Protein AF-A0A841VDB7-F1 (afdb_monomer)

Foldseek 3Di:
DPDPVLPFAPFDDDQQQKWFQAAWFDQVDAFAPPDAQLLELWAEQDPVRFGRGDGGDGPFGWTWGQTAGPVGCVDSRHNHTQTALQRDWHAYKDDPQCPPPPRIGRIFFDQRTRSWTKGFHDTDRVQQKTWIFTFGKDWDDDPPDHITIYGRDHDRDTDDMDGGRGMDGSGPRD

Nearest PDB structures (foldseek):
  3kdj-assembly1_A  TM=2.896E-01  e=3.098E+00  Arabidopsis thaliana
  4wvo-assembly1_A  TM=2.742E-01  e=6.841E+00  Arabidopsis thaliana
  6cvz-assembly1_A  TM=2.212E-01  e=4.872E+00  Homo sapiens

Structure (mmCIF, N/CA/C/O backbone):
data_AF-A0A841VDB7-F1
#
_entry.id   AF-A0A841VDB7-F1
#
loop_
_atom_site.group_PDB
_atom_site.id
_atom_site.type_symbol
_atom_site.label_atom_id
_atom_site.label_alt_id
_atom_site.label_comp_id
_atom_site.label_asym_id
_atom_site.label_entity_id
_atom_site.label_seq_id
_atom_site.pdbx_PDB_ins_code
_atom_site.Cartn_x
_atom_site.Cartn_y
_atom_site.Cartn_z
_atom_site.occupancy
_atom_site.B_iso_or_equiv
_atom_site.auth_seq_id
_atom_site.auth_comp_id
_atom_site.auth_asym_id
_atom_site.auth_atom_id
_atom_site.pdbx_PDB_model_num
ATOM 1 N N . GLN A 1 1 ? 0.094 -20.853 -15.405 1.00 44.31 1 GLN A N 1
ATOM 2 C CA . GLN A 1 1 ? 0.666 -21.290 -14.113 1.00 44.31 1 GLN A CA 1
ATOM 3 C C . GLN A 1 1 ? 1.498 -20.149 -13.538 1.00 44.31 1 GLN A C 1
ATOM 5 O O . GLN A 1 1 ? 2.407 -19.683 -14.218 1.00 44.31 1 GLN A O 1
ATOM 10 N N . VAL A 1 2 ? 1.161 -19.646 -12.346 1.00 47.84 2 VAL A N 1
ATOM 11 C CA . VAL A 1 2 ? 2.008 -18.678 -11.622 1.00 47.84 2 VAL A CA 1
ATOM 12 C C . VAL A 1 2 ? 3.216 -19.448 -11.093 1.00 47.84 2 VAL A C 1
ATOM 14 O O . VAL A 1 2 ? 3.042 -20.518 -10.512 1.00 47.84 2 VAL A O 1
ATOM 17 N N . ARG A 1 3 ? 4.439 -18.973 -11.348 1.00 56.81 3 ARG A N 1
ATOM 18 C CA . ARG A 1 3 ? 5.636 -19.674 -10.866 1.00 56.81 3 ARG A CA 1
ATOM 19 C C . ARG A 1 3 ? 5.722 -19.590 -9.335 1.00 56.81 3 ARG A C 1
ATOM 21 O O . ARG A 1 3 ? 5.429 -18.540 -8.768 1.00 56.81 3 ARG A O 1
ATOM 28 N N . PHE A 1 4 ? 6.140 -20.674 -8.679 1.00 56.22 4 PHE A N 1
ATOM 29 C CA . PHE A 1 4 ? 6.237 -20.756 -7.214 1.00 56.22 4 PHE A CA 1
ATOM 30 C C . PHE A 1 4 ? 7.207 -19.724 -6.608 1.00 56.22 4 PHE A C 1
ATOM 32 O O . PHE A 1 4 ? 6.965 -19.242 -5.509 1.00 56.22 4 PHE A O 1
ATOM 39 N N . ASP A 1 5 ? 8.233 -19.277 -7.342 1.00 60.97 5 ASP A N 1
ATOM 40 C CA . ASP A 1 5 ? 9.135 -18.188 -6.923 1.00 60.97 5 ASP A CA 1
ATOM 41 C C . ASP A 1 5 ? 8.465 -16.799 -6.899 1.00 60.97 5 ASP A C 1
ATOM 43 O O . ASP A 1 5 ? 9.072 -15.814 -6.484 1.00 60.97 5 ASP A O 1
ATOM 47 N N . LYS A 1 6 ? 7.216 -16.701 -7.373 1.00 57.09 6 LYS A N 1
ATOM 48 C CA . LYS A 1 6 ? 6.387 -15.486 -7.342 1.00 57.09 6 LYS A CA 1
ATOM 49 C C . LYS A 1 6 ? 5.276 -15.542 -6.293 1.00 57.09 6 LYS A C 1
ATOM 51 O O . LYS A 1 6 ? 4.532 -14.571 -6.169 1.00 57.09 6 LYS A O 1
ATOM 56 N N . MET A 1 7 ? 5.160 -16.652 -5.561 1.00 64.25 7 MET A N 1
ATOM 57 C CA . MET A 1 7 ? 4.257 -16.787 -4.415 1.00 64.25 7 MET A CA 1
ATOM 58 C C . MET A 1 7 ? 4.774 -15.991 -3.200 1.00 64.25 7 MET A C 1
ATOM 60 O O . MET A 1 7 ? 5.961 -15.638 -3.186 1.00 64.25 7 MET A O 1
ATOM 64 N N . PRO A 1 8 ? 3.902 -15.681 -2.210 1.00 56.94 8 PRO A N 1
ATOM 65 C CA . PRO A 1 8 ? 4.277 -14.943 -1.006 1.00 56.94 8 PRO A CA 1
ATOM 66 C C . PRO A 1 8 ? 5.568 -15.487 -0.400 1.00 56.94 8 PRO A C 1
ATOM 68 O O . PRO A 1 8 ? 5.638 -16.662 -0.044 1.00 56.94 8 PRO A O 1
ATOM 71 N N . GLN A 1 9 ? 6.600 -14.647 -0.318 1.00 65.44 9 GLN A N 1
ATOM 72 C CA . GLN A 1 9 ? 7.820 -15.015 0.388 1.00 65.44 9 GLN A CA 1
ATOM 73 C C . GLN A 1 9 ? 7.578 -14.926 1.902 1.00 65.44 9 GLN A C 1
ATOM 75 O O . GLN A 1 9 ? 6.774 -14.089 2.333 1.00 65.44 9 GLN A O 1
ATOM 80 N N . PRO A 1 10 ? 8.257 -15.753 2.718 1.00 57.41 10 PRO A N 1
ATOM 81 C CA . PRO A 1 10 ? 8.236 -15.600 4.164 1.00 57.41 10 PRO A CA 1
ATOM 82 C C . PRO A 1 10 ? 8.622 -14.172 4.538 1.00 57.41 10 PRO A C 1
ATOM 84 O O . PRO A 1 10 ? 9.556 -13.594 3.980 1.00 57.41 10 PRO A O 1
ATOM 87 N N . ILE A 1 11 ? 7.888 -13.594 5.476 1.00 60.97 11 ILE A N 1
ATOM 88 C CA . ILE A 1 11 ? 8.168 -12.248 5.956 1.00 60.97 11 ILE A CA 1
ATOM 89 C C . ILE A 1 11 ? 9.473 -12.311 6.747 1.00 60.97 11 ILE A C 1
ATOM 91 O O . ILE A 1 11 ? 9.597 -13.137 7.652 1.00 60.97 11 ILE A O 1
ATOM 95 N N . ASN A 1 12 ? 10.437 -11.445 6.426 1.00 57.72 12 ASN A N 1
ATOM 96 C CA . ASN A 1 12 ? 11.636 -11.303 7.250 1.00 57.72 12 ASN A CA 1
ATOM 97 C C . ASN A 1 12 ? 11.213 -10.984 8.692 1.00 57.72 12 ASN A C 1
ATOM 99 O O . ASN A 1 12 ? 10.490 -10.019 8.936 1.00 57.72 12 ASN A O 1
ATOM 103 N N . SER A 1 13 ? 11.637 -11.822 9.635 1.00 51.50 13 SER A N 1
ATOM 104 C CA . SER A 1 13 ? 11.247 -11.750 11.041 1.00 51.50 13 SER A CA 1
ATOM 105 C C . SER A 1 13 ? 11.657 -10.414 11.671 1.00 51.50 13 SER A C 1
ATOM 107 O O . SER A 1 13 ? 12.839 -10.075 11.694 1.00 51.50 13 SER A O 1
ATOM 109 N N . GLY A 1 14 ? 10.686 -9.676 12.211 1.00 55.50 14 GLY A N 1
ATOM 110 C CA . GLY A 1 14 ? 10.894 -8.448 12.979 1.00 55.50 14 GLY A CA 1
ATOM 111 C C . GLY A 1 14 ? 9.564 -7.889 13.487 1.00 55.50 14 GLY A C 1
ATOM 112 O O . GLY A 1 14 ? 8.556 -7.998 12.803 1.00 55.50 14 GLY A O 1
ATOM 113 N N . VAL A 1 15 ? 9.535 -7.288 14.677 1.00 52.78 15 VAL A N 1
ATOM 114 C CA . VAL A 1 15 ? 8.295 -6.795 15.323 1.00 52.78 15 VAL A CA 1
ATOM 115 C C . VAL A 1 15 ? 7.525 -5.740 14.510 1.00 52.78 15 VAL A C 1
ATOM 117 O O . VAL A 1 15 ? 6.315 -5.648 14.642 1.00 52.78 15 VAL A O 1
ATOM 120 N N . GLY A 1 16 ? 8.180 -5.009 13.599 1.00 59.34 16 GLY A N 1
ATOM 121 C CA . GLY A 1 16 ? 7.542 -3.991 12.745 1.00 59.34 16 GLY A CA 1
ATOM 122 C C . GLY A 1 16 ? 6.850 -4.512 11.476 1.00 59.34 16 GLY A C 1
ATOM 123 O O . GLY A 1 16 ? 6.475 -3.713 10.620 1.00 59.34 16 GLY A O 1
ATOM 124 N N . VAL A 1 17 ? 6.729 -5.833 11.299 1.00 76.56 17 VAL A N 1
ATOM 125 C CA . VAL A 1 17 ? 6.086 -6.444 10.114 1.00 76.56 17 VAL A CA 1
ATOM 126 C C . VAL A 1 17 ? 4.633 -6.860 10.351 1.00 76.56 17 VAL A C 1
ATOM 128 O O . VAL A 1 17 ? 3.956 -7.281 9.408 1.00 76.56 17 VAL A O 1
ATOM 131 N N . VAL A 1 18 ? 4.154 -6.711 11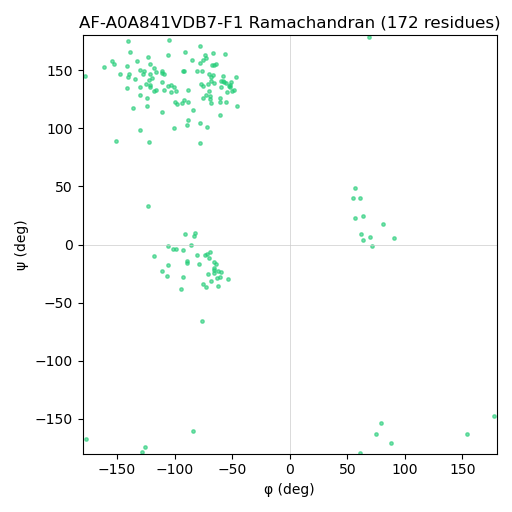.588 1.00 86.06 18 VAL A N 1
ATOM 132 C CA . VAL A 1 18 ? 2.793 -7.022 12.030 1.00 86.06 18 VAL A CA 1
ATOM 133 C C . VAL A 1 18 ? 2.243 -5.823 12.799 1.00 86.06 18 VAL A C 1
ATOM 135 O O . VAL A 1 18 ? 2.944 -5.245 13.622 1.00 86.06 18 VAL A O 1
ATOM 138 N N . GLY A 1 19 ? 0.998 -5.450 12.524 1.00 90.88 19 GLY A N 1
ATOM 139 C CA . GLY A 1 19 ? 0.244 -4.449 13.276 1.00 90.88 19 GLY A CA 1
ATOM 140 C C . GLY A 1 19 ? -1.089 -5.005 13.761 1.00 90.88 19 GLY A C 1
ATOM 141 O O . GLY A 1 19 ? -1.392 -6.185 13.574 1.00 90.88 19 GLY A O 1
ATOM 142 N N . ILE A 1 20 ? -1.898 -4.135 14.353 1.00 94.19 20 ILE A N 1
ATOM 143 C CA . ILE A 1 20 ? -3.269 -4.434 14.774 1.00 94.19 20 ILE A CA 1
ATOM 144 C C . ILE A 1 20 ? -4.232 -3.652 13.883 1.00 94.19 20 ILE A C 1
ATOM 146 O O . ILE A 1 20 ? -3.972 -2.497 13.556 1.00 94.19 20 ILE A O 1
ATOM 150 N N . ALA A 1 21 ? -5.341 -4.259 13.474 1.00 96.38 21 ALA A N 1
ATOM 151 C CA . ALA A 1 21 ? -6.450 -3.528 12.873 1.00 96.38 21 ALA A CA 1
ATOM 152 C C . ALA A 1 21 ? -7.132 -2.720 13.984 1.00 96.38 21 ALA A C 1
ATOM 154 O O . ALA A 1 21 ? -7.852 -3.301 14.786 1.00 96.38 21 ALA A O 1
ATOM 155 N N . SER A 1 22 ? -6.858 -1.420 14.086 1.00 96.00 22 SER A N 1
ATOM 156 C CA . SER A 1 22 ? -7.399 -0.584 15.165 1.00 96.00 22 SER A CA 1
ATOM 157 C C . SER A 1 22 ? -8.866 -0.265 14.898 1.00 96.00 22 SER A C 1
ATOM 159 O O . SER A 1 22 ? -9.745 -0.753 15.601 1.00 96.00 22 SER A O 1
ATOM 161 N N . VAL A 1 23 ? -9.119 0.503 13.836 1.00 97.19 23 VAL A N 1
ATOM 162 C CA . VAL A 1 23 ? -10.452 0.992 13.471 1.00 97.19 23 VAL A CA 1
ATOM 163 C C . VAL A 1 23 ? -10.607 0.946 11.957 1.00 97.19 23 VAL A C 1
ATOM 165 O O . VAL A 1 23 ? -9.706 1.354 11.220 1.00 97.19 23 VAL A O 1
ATOM 168 N N . VAL A 1 24 ? -11.745 0.453 11.483 1.00 97.50 24 VAL A N 1
ATOM 169 C CA . VAL A 1 24 ? -12.119 0.441 10.068 1.00 97.50 24 VAL A CA 1
ATOM 170 C C . VAL A 1 24 ? -13.039 1.619 9.787 1.00 97.50 24 VAL A C 1
ATOM 172 O O . VAL A 1 24 ? -14.123 1.695 10.352 1.00 97.50 24 VAL A O 1
ATOM 175 N N . LEU A 1 25 ? -12.647 2.502 8.866 1.00 96.94 25 LEU A N 1
ATOM 176 C CA . LEU A 1 25 ? -13.454 3.665 8.500 1.00 96.94 25 LEU A CA 1
ATOM 177 C C . LEU A 1 25 ? -13.877 3.632 7.026 1.00 96.94 25 LEU A C 1
ATOM 179 O O . LEU A 1 25 ? -13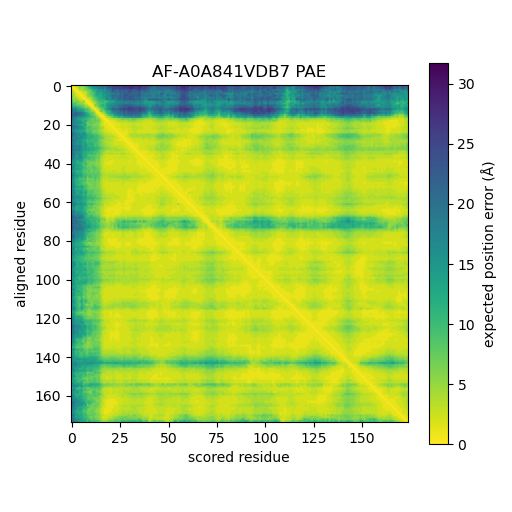.082 3.341 6.122 1.00 96.94 25 LEU A O 1
ATOM 183 N N . GLY A 1 26 ? -15.169 3.882 6.809 1.00 94.62 26 GLY A N 1
ATOM 184 C CA . GLY A 1 26 ? -15.883 3.664 5.559 1.00 94.62 26 GLY A CA 1
ATOM 185 C C . GLY A 1 26 ? -15.769 4.789 4.533 1.00 94.62 26 GLY A C 1
ATOM 186 O O . GLY A 1 26 ? -14.879 5.634 4.554 1.00 94.62 26 GLY A O 1
ATOM 187 N N . THR A 1 27 ? -16.710 4.798 3.591 1.00 91.50 27 THR A N 1
ATOM 188 C CA . THR A 1 27 ? -16.768 5.752 2.467 1.00 91.50 27 THR A CA 1
ATOM 189 C C . THR A 1 27 ? -17.159 7.175 2.887 1.00 91.50 27 THR A C 1
ATOM 191 O O . THR A 1 27 ? -17.117 8.097 2.076 1.00 91.50 27 THR A O 1
ATOM 194 N N . SER A 1 28 ? -17.564 7.371 4.144 1.00 94.25 28 SER A N 1
ATOM 195 C CA . SER A 1 28 ? -17.804 8.702 4.712 1.00 94.25 28 SER A CA 1
ATOM 196 C C . SER A 1 28 ? -16.502 9.474 4.927 1.00 94.25 28 SER A C 1
ATOM 198 O O . SER A 1 28 ? -16.508 10.706 4.882 1.00 94.25 28 SER A O 1
ATOM 200 N N . GLU A 1 29 ? -15.386 8.761 5.101 1.00 95.19 29 GLU A N 1
ATOM 201 C CA . GLU A 1 29 ? -14.080 9.372 5.284 1.00 95.19 29 GLU A CA 1
ATOM 202 C C . GLU A 1 29 ? -13.589 10.067 4.026 1.00 95.19 29 GLU A C 1
ATOM 204 O O . GLU A 1 29 ? -13.775 9.613 2.890 1.00 95.19 29 GLU A O 1
ATOM 209 N N . ARG A 1 30 ? -12.902 11.188 4.238 1.00 96.38 30 ARG A N 1
ATOM 210 C CA . ARG A 1 30 ? -12.314 11.978 3.164 1.00 96.38 30 ARG A CA 1
ATOM 211 C C . ARG A 1 30 ? -10.862 12.290 3.456 1.00 96.38 30 ARG A C 1
ATOM 213 O O . ARG A 1 30 ? -10.455 12.438 4.602 1.00 96.38 30 ARG A O 1
ATOM 220 N N . GLY A 1 31 ? -10.075 12.433 2.393 1.00 95.12 31 GLY A N 1
ATOM 221 C CA . GLY A 1 31 ? -8.707 12.909 2.521 1.00 95.12 31 GLY A CA 1
ATOM 222 C C . GLY A 1 31 ? -8.666 14.299 3.153 1.00 95.12 31 GLY A C 1
ATOM 223 O O . GLY A 1 31 ? -9.419 15.194 2.764 1.00 95.12 31 GLY A O 1
ATOM 224 N N . ASP A 1 32 ? -7.752 14.473 4.098 1.00 94.00 32 ASP A N 1
ATOM 225 C CA . ASP A 1 32 ? -7.487 15.734 4.781 1.00 94.00 32 ASP A CA 1
ATOM 226 C C . ASP A 1 32 ? -6.200 16.353 4.215 1.00 94.00 32 ASP A C 1
ATOM 228 O O . ASP A 1 32 ? -5.178 15.678 4.086 1.00 94.00 32 ASP A O 1
ATOM 232 N N . ALA A 1 33 ? -6.249 17.642 3.872 1.00 94.19 33 ALA A N 1
ATOM 233 C CA . ALA A 1 33 ? -5.106 18.390 3.354 1.00 94.19 33 ALA A CA 1
ATOM 234 C C . ALA A 1 33 ? -3.936 18.487 4.352 1.00 94.19 33 ALA A C 1
ATOM 236 O O . ALA A 1 33 ? -2.796 18.683 3.931 1.00 94.19 33 ALA A O 1
ATOM 237 N N . TRP A 1 34 ? -4.203 18.339 5.652 1.00 93.44 34 TRP A N 1
ATOM 238 C CA . TRP A 1 34 ? -3.201 18.426 6.716 1.00 93.44 34 TRP A CA 1
ATOM 239 C C . TRP A 1 34 ? -2.542 17.081 7.035 1.00 93.44 34 TRP A C 1
ATOM 241 O O . TRP A 1 34 ? -1.488 17.039 7.673 1.00 93.44 34 TRP A O 1
ATOM 251 N N . VAL A 1 35 ? -3.119 15.971 6.567 1.00 94.44 35 VAL A N 1
ATOM 252 C CA . VAL A 1 35 ? -2.577 14.632 6.811 1.00 94.44 35 VAL A CA 1
ATOM 253 C C . VAL A 1 35 ? -1.594 14.263 5.700 1.00 94.44 35 VAL A C 1
ATOM 255 O O . VAL A 1 35 ? -1.967 13.885 4.592 1.00 94.44 35 VAL A O 1
ATOM 258 N N . GLY A 1 36 ? -0.302 14.347 6.016 1.00 95.38 36 GLY A N 1
ATOM 259 C CA . GLY A 1 36 ? 0.779 14.020 5.083 1.00 95.38 36 GLY A CA 1
ATOM 260 C C . GLY A 1 36 ? 1.035 12.518 4.886 1.00 95.38 36 GLY A C 1
ATOM 261 O O . GLY A 1 36 ? 0.565 11.664 5.638 1.00 95.38 36 GLY A O 1
ATOM 262 N N . ASN A 1 37 ? 1.884 12.190 3.903 1.00 97.12 37 ASN A N 1
ATOM 263 C CA . ASN A 1 37 ? 2.241 10.809 3.528 1.00 97.12 37 ASN A CA 1
ATOM 264 C C . ASN A 1 37 ? 2.746 9.950 4.699 1.00 97.12 37 ASN A C 1
ATOM 266 O O . ASN A 1 37 ? 2.537 8.741 4.703 1.00 97.12 37 ASN A O 1
ATOM 270 N N . ASN A 1 38 ? 3.381 10.557 5.705 1.00 95.56 38 ASN A N 1
ATOM 271 C CA . ASN A 1 38 ? 3.933 9.838 6.854 1.00 95.56 38 ASN A CA 1
ATOM 272 C C . ASN A 1 38 ? 2.864 9.175 7.733 1.00 95.56 38 ASN A C 1
ATOM 274 O O . ASN A 1 38 ? 3.219 8.327 8.546 1.00 95.56 38 ASN A O 1
ATOM 278 N N . TYR A 1 39 ? 1.586 9.529 7.594 1.00 96.44 39 TYR A N 1
ATOM 279 C CA . TYR A 1 39 ? 0.477 8.872 8.293 1.00 96.44 39 TYR A CA 1
ATOM 280 C C . TYR A 1 39 ? -0.041 7.633 7.563 1.00 96.44 39 TYR A C 1
ATOM 282 O O . TYR A 1 39 ? -0.948 6.981 8.059 1.00 96.44 39 TYR A O 1
ATOM 290 N N . PHE A 1 40 ? 0.530 7.278 6.413 1.00 97.69 40 PHE A N 1
ATOM 291 C CA . PHE A 1 40 ? 0.086 6.144 5.615 1.00 97.69 40 PHE A CA 1
ATOM 292 C C . PHE A 1 40 ? 1.169 5.069 5.526 1.00 97.69 40 PHE A C 1
ATOM 294 O O . PHE A 1 40 ? 2.364 5.357 5.515 1.00 97.69 40 PHE A O 1
ATOM 301 N N . ILE A 1 41 ? 0.745 3.810 5.435 1.00 96.69 41 ILE A N 1
ATOM 302 C CA . ILE A 1 41 ? 1.630 2.670 5.132 1.00 96.69 41 ILE A CA 1
ATOM 303 C C . ILE A 1 41 ? 1.444 2.148 3.707 1.00 96.69 41 ILE A C 1
ATOM 305 O O . ILE A 1 41 ? 2.323 1.452 3.187 1.00 96.69 41 ILE A O 1
ATOM 309 N N . SER A 1 42 ? 0.323 2.507 3.082 1.00 97.88 42 SER A N 1
ATOM 310 C CA . SER A 1 42 ? -0.022 2.233 1.692 1.00 97.88 42 SER A CA 1
ATOM 311 C C . SER A 1 42 ? 0.386 3.381 0.774 1.00 97.88 42 SER A C 1
ATOM 313 O O . SER A 1 42 ? 0.342 4.552 1.157 1.00 97.88 42 SER A O 1
ATOM 315 N N . GLY A 1 43 ? 0.724 3.058 -0.466 1.00 97.75 43 GLY A N 1
ATOM 316 C CA . GLY A 1 43 ? 0.980 4.044 -1.501 1.00 97.75 43 GLY A CA 1
ATOM 317 C C . GLY A 1 43 ? 1.420 3.416 -2.816 1.00 97.75 43 GLY A C 1
ATOM 318 O O . GLY A 1 43 ? 0.985 2.323 -3.189 1.00 97.75 43 GLY A O 1
ATOM 319 N N . SER A 1 44 ? 2.273 4.146 -3.525 1.00 97.50 44 SER A N 1
ATOM 320 C CA . SER A 1 44 ? 2.847 3.763 -4.814 1.00 97.50 44 SER A CA 1
ATOM 321 C C . SER A 1 44 ? 4.018 2.802 -4.663 1.00 97.50 44 SER A C 1
ATOM 323 O O . SER A 1 44 ? 4.814 2.928 -3.733 1.00 97.50 44 SER A O 1
ATOM 325 N N . VAL A 1 45 ? 4.215 1.916 -5.642 1.00 96.75 45 VAL A N 1
ATOM 326 C CA . VAL A 1 45 ? 5.476 1.173 -5.774 1.00 96.75 45 VAL A CA 1
ATOM 327 C C . VAL A 1 45 ? 6.368 1.804 -6.836 1.00 96.75 45 VAL A C 1
ATOM 329 O O . VAL A 1 45 ? 5.991 1.914 -8.002 1.00 96.75 45 VAL A O 1
ATOM 332 N N . VAL A 1 46 ? 7.583 2.176 -6.435 1.00 94.94 46 VAL A N 1
ATOM 333 C CA . VAL A 1 46 ? 8.567 2.852 -7.295 1.00 94.94 46 VAL A CA 1
ATOM 334 C C . VAL A 1 46 ? 9.697 1.915 -7.741 1.00 94.94 46 VAL A C 1
ATOM 336 O O . VAL A 1 46 ? 9.771 0.747 -7.343 1.00 94.94 46 VAL A O 1
ATOM 339 N N . ARG A 1 47 ? 10.599 2.424 -8.594 1.00 94.31 47 ARG A N 1
ATOM 340 C CA . ARG A 1 47 ? 11.832 1.718 -8.982 1.00 94.31 47 ARG A CA 1
ATOM 341 C C . ARG A 1 47 ? 12.632 1.334 -7.733 1.00 94.31 47 ARG A C 1
ATOM 343 O O . ARG A 1 47 ? 12.757 2.129 -6.810 1.00 94.31 47 ARG A O 1
ATOM 350 N N . GLY A 1 48 ? 13.186 0.123 -7.733 1.00 92.38 48 GLY A N 1
ATOM 351 C CA . GLY A 1 48 ? 13.793 -0.474 -6.539 1.00 92.38 48 GLY A CA 1
ATOM 352 C C . GLY A 1 48 ? 12.808 -1.302 -5.717 1.00 92.38 48 GLY A C 1
ATOM 353 O O . GLY A 1 48 ? 13.181 -1.783 -4.660 1.00 92.38 48 GLY A O 1
ATOM 354 N N . ASP A 1 49 ? 11.582 -1.488 -6.223 1.00 93.38 49 ASP A N 1
ATOM 355 C CA . ASP A 1 49 ? 10.571 -2.370 -5.642 1.00 93.38 49 ASP A CA 1
ATOM 356 C C . ASP A 1 49 ? 10.252 -2.007 -4.189 1.00 93.38 49 ASP A C 1
ATOM 358 O O . ASP A 1 49 ? 10.216 -2.850 -3.306 1.00 93.38 49 ASP A O 1
ATOM 362 N N . LYS A 1 50 ? 10.012 -0.711 -3.964 1.00 94.88 50 LYS A N 1
ATOM 363 C CA . LYS A 1 50 ? 9.733 -0.134 -2.649 1.00 94.88 50 LYS A CA 1
ATOM 364 C C . LYS A 1 50 ? 8.373 0.552 -2.636 1.00 94.88 50 LYS A C 1
ATOM 366 O O . LYS A 1 50 ? 8.047 1.298 -3.561 1.00 94.88 50 LYS A O 1
ATOM 371 N N . THR A 1 51 ? 7.626 0.346 -1.558 1.00 96.69 51 THR A N 1
ATOM 372 C CA . THR A 1 51 ? 6.402 1.093 -1.247 1.00 96.69 51 THR A CA 1
ATOM 373 C C . THR A 1 51 ? 6.765 2.490 -0.748 1.00 96.69 51 THR A C 1
ATOM 375 O O . THR A 1 51 ? 7.525 2.640 0.211 1.00 96.69 51 THR A O 1
ATOM 378 N N . VAL A 1 52 ? 6.208 3.515 -1.382 1.00 97.38 52 VAL A N 1
ATOM 379 C CA . VAL A 1 52 ? 6.285 4.912 -0.953 1.00 97.38 52 VAL A CA 1
ATOM 380 C C . VAL A 1 52 ? 4.889 5.330 -0.500 1.00 97.38 52 VAL A C 1
ATOM 382 O O . VAL A 1 52 ? 3.990 5.375 -1.343 1.00 97.38 52 V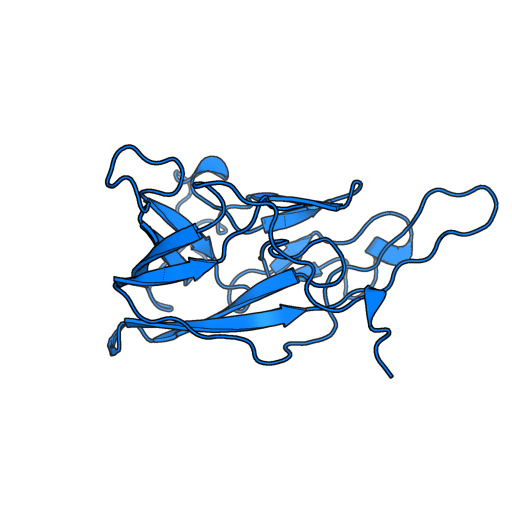AL A O 1
ATOM 385 N N . PRO A 1 53 ? 4.688 5.626 0.797 1.00 97.69 53 PRO A N 1
ATOM 386 C CA . PRO A 1 53 ? 3.400 6.064 1.312 1.00 97.69 53 PRO A CA 1
ATOM 387 C C . PRO A 1 53 ? 2.810 7.226 0.524 1.00 97.69 53 PRO A C 1
ATOM 389 O O . PRO A 1 53 ? 3.524 8.143 0.115 1.00 97.69 53 PRO A O 1
ATOM 392 N N . THR A 1 54 ? 1.503 7.185 0.297 1.00 97.56 54 THR A N 1
ATOM 393 C CA . THR A 1 54 ? 0.786 8.233 -0.432 1.00 97.56 54 THR A CA 1
ATOM 394 C C . THR A 1 54 ? -0.507 8.540 0.299 1.00 97.56 54 THR A C 1
ATOM 396 O O . THR A 1 54 ? -1.368 7.672 0.419 1.00 97.56 54 THR A O 1
ATOM 399 N N . ALA A 1 55 ? -0.633 9.775 0.775 1.00 97.31 55 ALA A N 1
ATOM 400 C CA . ALA A 1 55 ? -1.827 10.242 1.453 1.00 97.31 55 ALA A CA 1
ATOM 401 C C . ALA A 1 55 ? -3.033 10.300 0.514 1.00 97.31 55 ALA A C 1
ATOM 403 O O . ALA A 1 55 ? -2.893 10.444 -0.706 1.00 97.31 55 ALA A O 1
ATOM 404 N N . CYS A 1 56 ? -4.219 10.197 1.102 1.00 96.62 56 CYS A N 1
ATOM 405 C CA . CYS A 1 56 ? -5.482 10.424 0.415 1.00 96.62 56 CYS A CA 1
ATOM 406 C C . CYS A 1 56 ? -5.532 11.832 -0.192 1.00 96.62 56 CYS A C 1
ATOM 408 O O . CYS A 1 56 ? -5.044 12.797 0.395 1.00 96.62 56 CYS A O 1
ATOM 410 N N . ALA A 1 57 ? -6.173 11.975 -1.352 1.00 95.50 57 ALA A N 1
ATOM 411 C CA . ALA A 1 57 ? -6.381 13.290 -1.948 1.00 95.50 57 ALA A CA 1
ATOM 412 C C . ALA A 1 57 ? -7.394 14.106 -1.128 1.00 95.50 57 ALA A C 1
ATOM 414 O O . ALA A 1 57 ? -8.478 13.613 -0.813 1.00 95.50 57 ALA A O 1
ATOM 415 N N . ALA A 1 58 ? -7.061 15.364 -0.828 1.00 96.38 58 ALA A N 1
ATOM 416 C CA . ALA A 1 58 ? -7.902 16.243 -0.020 1.00 96.38 58 ALA A CA 1
ATOM 417 C C . ALA A 1 58 ? -9.337 16.360 -0.574 1.00 96.38 58 ALA A C 1
ATOM 419 O O . ALA A 1 58 ? -9.544 16.577 -1.772 1.00 96.38 58 ALA A O 1
ATOM 420 N N . GLY A 1 59 ? -10.333 16.198 0.300 1.00 95.88 59 GLY A N 1
ATOM 421 C CA . GLY A 1 59 ? -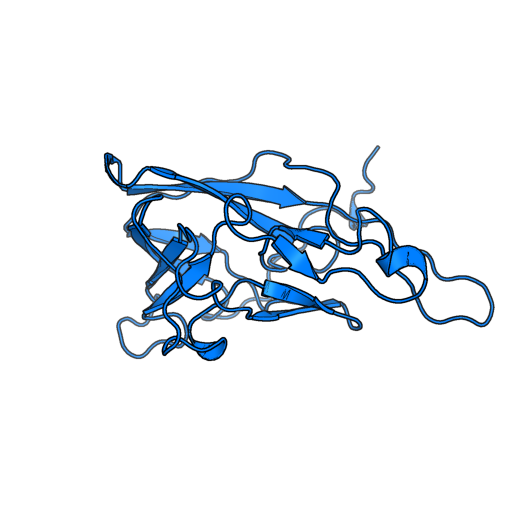11.760 16.297 -0.013 1.00 95.88 59 GLY A CA 1
ATOM 422 C C . GLY A 1 59 ? -12.337 15.150 -0.854 1.00 95.88 59 GLY A C 1
ATOM 423 O O . GLY A 1 59 ? -13.538 15.162 -1.139 1.00 95.88 59 GLY A O 1
ATOM 424 N N . LYS A 1 60 ? -11.522 14.168 -1.258 1.00 96.12 60 LYS A N 1
ATOM 425 C CA . LYS A 1 60 ? -11.974 12.952 -1.951 1.00 96.12 60 LYS A CA 1
ATOM 426 C C . LYS A 1 60 ? -12.260 11.851 -0.947 1.00 96.12 60 LYS A C 1
ATOM 428 O O . LYS A 1 60 ? -11.600 11.793 0.084 1.00 96.12 60 LYS A O 1
ATOM 433 N N . GLU A 1 61 ? -13.214 10.989 -1.279 1.00 96.00 61 GLU A N 1
ATOM 434 C CA . GLU A 1 61 ? -13.478 9.771 -0.516 1.00 96.00 61 GLU A CA 1
ATOM 435 C C . GLU A 1 61 ? -12.181 8.990 -0.294 1.00 96.00 61 GLU A C 1
ATOM 437 O O . GLU A 1 61 ? -11.395 8.777 -1.224 1.00 96.00 61 GLU A O 1
ATOM 442 N N . CYS A 1 62 ? -11.960 8.577 0.947 1.00 95.62 62 CYS A N 1
ATOM 443 C CA . CYS A 1 62 ? -10.839 7.735 1.292 1.00 95.62 62 CYS A CA 1
ATOM 444 C C . CYS A 1 62 ? -11.183 6.860 2.486 1.00 95.62 62 CYS A C 1
ATOM 446 O O . CYS A 1 62 ? -10.914 7.232 3.622 1.00 95.62 62 CYS A O 1
ATOM 448 N N . SER A 1 63 ? -11.741 5.684 2.214 1.00 97.31 63 SER A N 1
ATOM 449 C CA . SER A 1 63 ? -11.827 4.644 3.233 1.00 97.31 63 SER A CA 1
ATOM 450 C C . SER A 1 63 ? -10.432 4.147 3.598 1.00 97.31 63 SER A C 1
ATOM 452 O O . SER A 1 63 ? -9.533 4.077 2.749 1.00 97.31 63 SER A O 1
ATOM 454 N N . TYR A 1 64 ? -10.238 3.785 4.861 1.00 97.62 64 TYR A N 1
ATOM 455 C CA . TYR A 1 64 ? -8.974 3.237 5.328 1.00 97.62 64 TYR A CA 1
ATOM 456 C C . TYR A 1 64 ? -9.151 2.358 6.562 1.00 97.62 64 TYR A C 1
ATOM 458 O O . TYR A 1 64 ? -10.107 2.483 7.323 1.00 97.62 64 TYR A O 1
ATOM 466 N N . LEU A 1 65 ? -8.178 1.476 6.763 1.00 98.12 65 LEU A N 1
ATOM 467 C CA . LEU A 1 65 ? -7.954 0.804 8.034 1.00 98.12 65 LEU A CA 1
ATOM 468 C C . LEU A 1 65 ? -6.916 1.605 8.823 1.00 98.12 65 LEU A C 1
ATOM 470 O O . LEU A 1 65 ? -5.798 1.810 8.341 1.00 98.12 65 LEU A O 1
ATOM 474 N N . GLU A 1 66 ? -7.270 2.064 10.018 1.00 97.38 66 GLU A N 1
ATOM 475 C CA . GLU A 1 66 ? -6.302 2.585 10.974 1.00 97.38 66 GLU A CA 1
ATOM 476 C C . GLU A 1 66 ? -5.559 1.431 11.649 1.00 97.38 66 GLU A C 1
ATOM 478 O O . GLU A 1 66 ? -6.128 0.402 12.018 1.00 97.38 66 GLU A O 1
ATOM 483 N N . MET A 1 67 ? -4.259 1.614 11.803 1.00 96.19 67 MET A N 1
ATOM 484 C CA . MET A 1 67 ? -3.335 0.642 12.340 1.00 96.19 67 MET A CA 1
ATOM 485 C C . MET A 1 67 ? -3.065 0.949 13.813 1.00 96.19 67 MET A C 1
ATOM 487 O O . MET A 1 67 ? -2.741 2.075 14.192 1.00 96.19 67 MET A O 1
ATOM 491 N N . GLY A 1 68 ? -3.157 -0.084 14.637 1.00 92.75 68 GLY A N 1
ATOM 492 C CA . GLY A 1 68 ? -2.502 -0.149 15.931 1.00 92.75 68 GLY A CA 1
ATOM 493 C C . GLY A 1 68 ? -1.124 -0.790 15.790 1.00 92.75 68 GLY A C 1
ATOM 494 O O . GLY A 1 68 ? -0.811 -1.436 14.782 1.00 92.75 68 GLY A O 1
ATOM 495 N N . ASP A 1 69 ? -0.308 -0.643 16.825 1.00 88.19 69 ASP A N 1
ATOM 496 C CA . ASP A 1 69 ? 0.965 -1.344 16.935 1.00 88.19 69 ASP A CA 1
ATOM 497 C C . ASP A 1 69 ? 0.880 -2.420 18.020 1.00 88.19 69 ASP A C 1
ATOM 499 O O . ASP A 1 69 ? 0.184 -2.260 19.025 1.00 88.19 69 ASP A O 1
ATOM 503 N N . PHE A 1 70 ? 1.601 -3.520 17.818 1.00 79.94 70 PHE A N 1
ATOM 504 C CA . PHE A 1 70 ? 1.704 -4.585 18.809 1.00 79.94 70 PHE A CA 1
ATOM 505 C C . PHE A 1 70 ? 2.384 -4.095 20.097 1.00 79.94 70 PHE A C 1
ATOM 507 O O . PHE A 1 70 ? 2.073 -4.588 21.178 1.00 79.94 70 PHE A O 1
ATOM 514 N N . SER A 1 71 ? 3.269 -3.091 20.007 1.00 80.88 71 SER A N 1
ATOM 515 C CA . SER A 1 71 ? 3.889 -2.446 21.172 1.00 80.88 71 SER A CA 1
ATOM 516 C C . SER A 1 71 ? 3.020 -1.360 21.824 1.00 80.88 71 SER A C 1
ATOM 518 O O . SER A 1 71 ? 3.512 -0.612 22.667 1.00 80.88 71 SER A O 1
ATOM 520 N N . GLY A 1 72 ? 1.750 -1.226 21.433 1.00 79.75 72 GLY A N 1
ATOM 521 C CA . GLY A 1 72 ? 0.854 -0.183 21.932 1.00 79.75 72 GLY A CA 1
ATOM 522 C C . GLY A 1 72 ? 1.075 1.180 21.265 1.00 79.75 72 GLY A C 1
ATOM 523 O O . GLY A 1 72 ? 1.526 1.272 20.126 1.00 79.75 72 GLY A O 1
ATOM 524 N N . SER A 1 73 ? 0.735 2.267 21.960 1.00 82.69 73 SER A N 1
ATOM 525 C CA . SER A 1 73 ? 0.653 3.614 21.370 1.00 82.69 73 SER A CA 1
ATOM 526 C C . SER A 1 73 ? 1.987 4.260 20.983 1.00 82.69 73 SER A C 1
ATOM 528 O O . SER A 1 73 ? 1.997 5.285 20.307 1.00 82.69 73 SER A O 1
ATOM 530 N N . GLU A 1 74 ? 3.111 3.685 21.405 1.00 82.12 74 GLU A N 1
ATOM 531 C CA . GLU A 1 74 ? 4.454 4.196 21.093 1.00 82.12 74 GLU A CA 1
ATOM 532 C C . GLU A 1 74 ? 5.058 3.567 19.828 1.00 82.12 74 GLU A C 1
ATOM 534 O O . GLU A 1 74 ? 6.146 3.944 19.391 1.00 82.12 74 GLU A O 1
ATOM 539 N N . GLY A 1 75 ? 4.366 2.593 19.234 1.00 84.38 75 GLY A N 1
ATOM 540 C CA . GLY A 1 75 ? 4.864 1.867 18.076 1.00 84.38 75 GLY A CA 1
ATOM 541 C C . GLY A 1 75 ? 4.749 2.635 16.756 1.00 84.38 75 GLY A C 1
ATOM 542 O O . GLY A 1 75 ? 3.914 3.523 16.578 1.00 84.38 75 GLY A O 1
ATOM 543 N N . ALA A 1 76 ? 5.593 2.274 15.788 1.00 88.19 76 ALA A N 1
ATOM 544 C CA . ALA A 1 76 ? 5.703 2.968 14.504 1.00 88.19 76 ALA A CA 1
ATOM 545 C C . ALA A 1 76 ? 4.437 2.864 13.631 1.00 88.19 76 ALA A C 1
ATOM 547 O O . ALA A 1 76 ? 4.251 3.685 12.723 1.00 88.19 76 ALA A O 1
ATOM 548 N N . LEU A 1 77 ? 3.593 1.857 13.876 1.00 91.94 77 LEU A N 1
ATOM 549 C CA . LEU A 1 77 ? 2.329 1.654 13.171 1.00 91.94 77 LEU A CA 1
ATOM 550 C C . LEU A 1 77 ? 1.151 2.371 13.826 1.00 91.94 77 LEU A C 1
ATOM 552 O O . LEU A 1 77 ? 0.134 2.546 13.161 1.00 91.94 77 LEU A O 1
ATOM 556 N N . TYR A 1 78 ? 1.277 2.813 15.077 1.00 93.38 78 TYR A N 1
ATOM 557 C CA . TYR A 1 78 ? 0.166 3.411 15.802 1.00 93.38 78 TYR A CA 1
ATOM 558 C C . TYR A 1 78 ? -0.361 4.669 15.093 1.00 93.38 78 TYR A C 1
ATOM 560 O O . TYR A 1 78 ? 0.397 5.582 14.746 1.00 93.38 78 TYR A O 1
ATOM 568 N N . GLY A 1 79 ? -1.669 4.691 14.825 1.00 94.12 79 GLY A N 1
ATOM 569 C CA . GLY A 1 79 ? -2.356 5.780 14.127 1.00 94.12 79 GLY A CA 1
ATOM 570 C C . GLY A 1 79 ? -2.006 5.901 12.639 1.00 94.12 79 GLY A C 1
ATOM 571 O O . GLY A 1 79 ? -2.405 6.869 11.985 1.00 94.12 79 GLY A O 1
ATOM 572 N N . LYS A 1 80 ? -1.238 4.957 12.071 1.00 96.12 80 LYS A N 1
ATOM 573 C CA . LYS A 1 80 ? -1.004 4.910 10.622 1.00 96.12 80 LYS A CA 1
ATOM 574 C C . LYS A 1 80 ? -2.232 4.375 9.905 1.00 96.12 80 LYS A C 1
ATOM 576 O O . LYS A 1 80 ? -3.041 3.662 10.475 1.00 96.12 80 LYS A O 1
ATOM 581 N N . ARG A 1 81 ?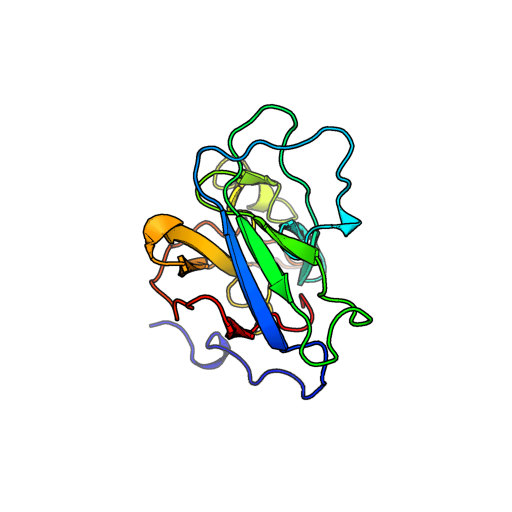 -2.346 4.675 8.618 1.00 97.44 81 ARG A N 1
ATOM 582 C CA . ARG A 1 81 ? -3.507 4.330 7.800 1.00 97.44 81 ARG A CA 1
ATOM 583 C C . ARG A 1 81 ? -3.098 3.470 6.619 1.00 97.44 81 ARG A C 1
ATOM 585 O O . ARG A 1 81 ? -2.124 3.759 5.914 1.00 97.44 81 ARG A O 1
ATOM 592 N N . TRP A 1 82 ? -3.870 2.425 6.374 1.00 97.94 82 TRP A N 1
ATOM 593 C CA . TRP A 1 82 ? -3.863 1.693 5.121 1.00 97.94 82 TRP A CA 1
ATOM 594 C C . TRP A 1 82 ? -5.056 2.170 4.299 1.00 97.94 82 TRP A C 1
ATOM 596 O O . TRP A 1 82 ? -6.187 1.777 4.559 1.00 97.94 82 TRP A O 1
ATOM 606 N N . ALA A 1 83 ? -4.811 3.051 3.332 1.00 98.19 83 ALA A N 1
ATOM 607 C CA . ALA A 1 83 ? -5.854 3.585 2.466 1.00 98.19 83 ALA A CA 1
ATOM 608 C C . ALA A 1 83 ? -6.390 2.517 1.505 1.00 98.19 83 ALA A C 1
ATOM 610 O O . ALA A 1 83 ? -5.649 1.642 1.044 1.00 98.19 83 ALA A O 1
ATOM 611 N N . SER A 1 84 ? -7.680 2.607 1.192 1.00 97.56 84 SER A N 1
ATOM 612 C CA . SER A 1 84 ? -8.351 1.719 0.252 1.00 97.56 84 SER A C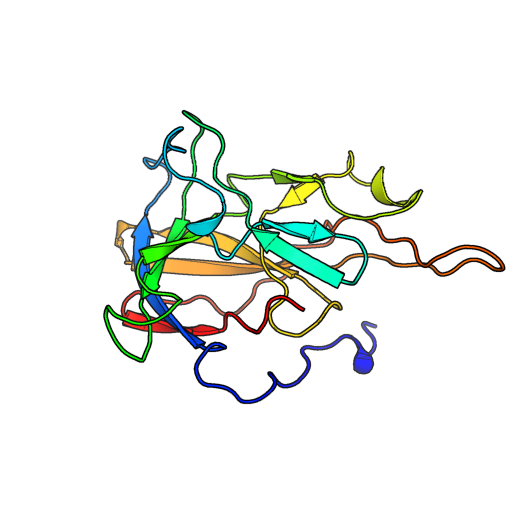A 1
ATOM 613 C C . SER A 1 84 ? -7.875 1.957 -1.178 1.00 97.56 84 SER A C 1
ATOM 615 O O . SER A 1 84 ? -7.955 3.058 -1.728 1.00 97.56 84 SER A O 1
ATOM 617 N N . GLY A 1 85 ? -7.414 0.885 -1.818 1.00 96.94 85 GLY A N 1
ATOM 618 C CA . GLY A 1 85 ? -7.106 0.847 -3.243 1.00 96.94 85 GLY A CA 1
ATOM 619 C C . GLY A 1 85 ? -8.339 1.018 -4.130 1.00 96.94 85 GLY A C 1
ATOM 620 O O . GLY A 1 85 ? -8.204 1.412 -5.290 1.00 96.94 85 GLY A O 1
ATOM 621 N N . SER A 1 86 ? -9.532 0.761 -3.586 1.00 94.38 86 SER A N 1
ATOM 622 C CA . SER A 1 86 ? -10.804 0.956 -4.285 1.00 94.38 86 SER A CA 1
ATOM 623 C C . SER A 1 86 ? -11.184 2.436 -4.384 1.00 94.38 86 SER A C 1
ATOM 625 O O . SER A 1 86 ? -11.716 2.848 -5.412 1.00 94.38 86 SER A O 1
ATOM 627 N N . SER A 1 87 ? -10.855 3.254 -3.376 1.00 92.94 87 SER A N 1
ATOM 628 C CA . SER A 1 87 ? -11.116 4.703 -3.397 1.00 92.94 87 SER A CA 1
ATOM 629 C C . SER A 1 87 ? -9.936 5.519 -3.936 1.00 92.94 87 SER A C 1
ATOM 631 O O . SER A 1 87 ? -10.131 6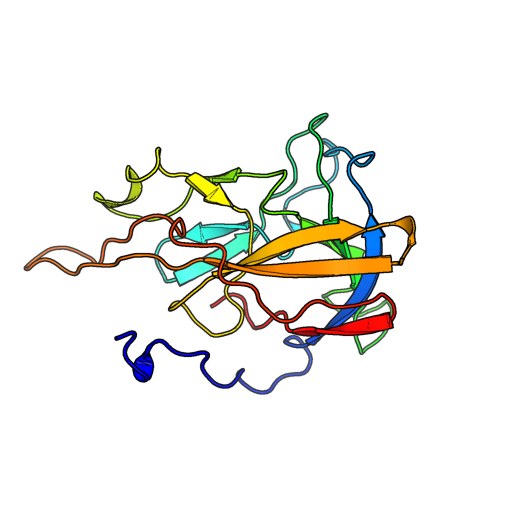.592 -4.508 1.00 92.94 87 SER A O 1
ATOM 633 N N . GLN A 1 88 ? -8.700 5.024 -3.798 1.00 96.00 88 GLN A N 1
ATOM 634 C CA . GLN A 1 88 ? -7.495 5.755 -4.181 1.00 96.00 88 GLN A CA 1
ATOM 635 C C . GLN A 1 88 ? -6.623 4.988 -5.183 1.00 96.00 88 GLN A C 1
ATOM 637 O O . GLN A 1 88 ? -6.030 3.949 -4.892 1.00 96.00 88 GLN A O 1
ATOM 642 N N . GLN A 1 89 ? -6.447 5.598 -6.356 1.00 97.00 89 GLN A N 1
ATOM 643 C CA . GLN A 1 89 ? -5.480 5.183 -7.371 1.00 97.00 89 GLN A CA 1
ATOM 644 C C . GLN A 1 89 ? -4.239 6.076 -7.310 1.00 97.00 89 GLN A C 1
ATOM 646 O O . GLN A 1 89 ? -4.342 7.302 -7.242 1.00 97.00 89 GLN A O 1
ATOM 651 N N . VAL A 1 90 ? -3.060 5.470 -7.387 1.00 97.50 90 VAL A N 1
ATOM 652 C CA . VAL A 1 90 ? -1.759 6.143 -7.317 1.00 97.50 90 VAL A CA 1
ATOM 653 C C . VAL A 1 90 ? -0.929 5.835 -8.557 1.00 97.50 90 VAL A C 1
ATOM 655 O O . VAL A 1 90 ? -1.207 4.881 -9.283 1.00 97.50 90 VAL A O 1
ATOM 658 N N . LYS A 1 91 ? 0.094 6.652 -8.828 1.00 97.44 91 LYS A N 1
ATOM 659 C CA . LYS A 1 91 ? 1.029 6.370 -9.925 1.00 97.44 91 LYS A CA 1
ATOM 660 C C . LYS A 1 91 ? 1.814 5.093 -9.618 1.00 97.44 91 LYS A C 1
ATOM 662 O O . LYS A 1 91 ? 2.246 4.909 -8.483 1.00 97.44 91 LYS A O 1
ATOM 667 N N . GLY A 1 92 ? 2.019 4.244 -10.614 1.00 96.44 92 GLY A N 1
ATOM 668 C CA . GLY A 1 92 ? 2.709 2.967 -10.461 1.00 96.44 92 GLY A CA 1
ATOM 669 C C . GLY A 1 92 ? 3.622 2.630 -11.627 1.00 96.44 92 GLY A C 1
ATOM 670 O O . GLY A 1 92 ? 3.653 3.320 -12.646 1.00 96.44 92 GLY A O 1
ATOM 671 N N . GLY A 1 93 ? 4.353 1.528 -11.480 1.00 96.00 93 GLY A N 1
ATOM 672 C CA . GLY A 1 93 ? 5.294 1.059 -12.493 1.00 96.00 93 GLY A CA 1
ATOM 673 C C . GLY A 1 93 ? 6.521 1.960 -12.653 1.00 96.00 93 GLY A C 1
ATOM 674 O O . GLY A 1 93 ? 6.706 2.963 -11.966 1.00 96.00 93 GLY A O 1
ATOM 675 N N . TYR A 1 94 ? 7.420 1.558 -13.549 1.00 96.00 94 TYR A N 1
ATOM 676 C CA . TYR A 1 94 ? 8.617 2.331 -13.885 1.00 96.00 94 TYR A CA 1
ATOM 677 C C . TYR A 1 94 ? 9.226 1.890 -15.219 1.00 96.00 94 TYR A C 1
ATOM 679 O O . TYR A 1 94 ? 9.125 0.729 -15.622 1.00 96.00 94 TYR A O 1
ATOM 687 N N . GLY A 1 95 ? 9.927 2.807 -15.890 1.00 94.38 95 GLY A N 1
ATOM 688 C CA . GLY A 1 95 ? 10.407 2.608 -17.262 1.00 94.38 95 GLY A CA 1
ATOM 689 C C . GLY A 1 95 ? 9.269 2.725 -18.280 1.00 94.38 95 GLY A C 1
ATOM 690 O O . GLY A 1 95 ? 8.209 3.251 -17.955 1.00 94.38 95 GLY A O 1
ATOM 691 N N . PHE A 1 96 ? 9.471 2.235 -19.503 1.00 94.12 96 PHE A N 1
ATOM 692 C CA . PHE A 1 96 ? 8.480 2.396 -20.574 1.00 94.12 96 PHE A CA 1
ATOM 693 C C . PHE A 1 96 ? 7.160 1.654 -20.307 1.00 94.12 96 PHE A C 1
ATOM 695 O O . PHE A 1 96 ? 6.115 2.074 -20.793 1.00 94.12 96 PHE A O 1
ATOM 702 N N . LEU A 1 97 ? 7.171 0.598 -19.485 1.00 96.06 97 LEU A N 1
ATOM 703 C CA . LEU A 1 97 ? 5.947 -0.099 -19.077 1.00 96.06 97 LEU A CA 1
ATOM 704 C C . LEU A 1 97 ? 5.099 0.675 -18.055 1.00 96.06 97 LEU A C 1
ATOM 706 O O . LEU A 1 97 ? 3.961 0.283 -17.807 1.00 96.06 97 LEU A O 1
ATOM 710 N N . ALA A 1 98 ? 5.598 1.782 -17.493 1.00 96.62 98 ALA A N 1
ATOM 711 C CA . ALA A 1 98 ? 4.837 2.605 -16.553 1.00 96.62 98 ALA A CA 1
ATOM 712 C C . ALA A 1 98 ? 3.591 3.247 -17.180 1.00 96.62 98 ALA A C 1
ATOM 714 O O . ALA A 1 98 ? 2.731 3.699 -16.445 1.00 96.62 98 ALA A O 1
ATOM 715 N N . ALA A 1 99 ? 3.473 3.304 -18.509 1.00 95.94 99 ALA A N 1
ATOM 716 C CA . ALA A 1 99 ? 2.294 3.859 -19.177 1.00 95.94 99 ALA A CA 1
ATOM 717 C C . ALA A 1 99 ? 1.092 2.894 -19.208 1.00 95.94 99 ALA A C 1
ATOM 719 O O . ALA A 1 99 ? -0.036 3.324 -19.449 1.00 95.94 99 ALA A O 1
ATOM 720 N N . VAL A 1 100 ? 1.309 1.595 -18.962 1.00 95.75 100 VAL A N 1
ATOM 721 C CA . VAL A 1 100 ? 0.234 0.590 -18.952 1.00 95.75 100 VAL A CA 1
ATOM 722 C C . VAL A 1 100 ? -0.803 0.949 -17.887 1.00 95.75 100 VAL A C 1
ATOM 724 O O . VAL A 1 100 ? -0.445 1.404 -16.803 1.00 95.75 100 VAL A O 1
ATOM 727 N N . ASN A 1 101 ? -2.090 0.756 -18.195 1.00 93.75 101 ASN A N 1
ATOM 728 C CA . ASN A 1 101 ? -3.206 1.127 -17.317 1.00 93.75 101 ASN A CA 1
ATOM 729 C C . ASN A 1 101 ? -3.175 2.611 -16.893 1.00 93.75 101 ASN A C 1
ATOM 731 O O . ASN A 1 101 ? -3.377 2.955 -15.727 1.00 93.75 101 ASN A O 1
ATOM 735 N N . SER A 1 102 ? -2.830 3.499 -17.832 1.00 95.94 102 SER A N 1
ATOM 736 C CA . SER A 1 102 ? -2.674 4.942 -17.586 1.00 95.94 102 SER A CA 1
ATOM 737 C C . SER A 1 102 ? -1.655 5.274 -16.486 1.00 95.94 102 SER A C 1
ATOM 739 O O . SER A 1 102 ? -1.727 6.331 -15.856 1.00 95.94 102 SER A O 1
ATOM 741 N N . GLY A 1 103 ? -0.730 4.349 -16.219 1.00 96.12 103 GLY A N 1
ATOM 742 C CA . GLY A 1 103 ? 0.257 4.438 -15.151 1.00 96.12 103 GLY A CA 1
ATOM 743 C C . GLY A 1 103 ? -0.311 4.457 -13.745 1.00 96.12 103 GLY A C 1
ATOM 744 O O . GLY A 1 103 ? 0.343 4.975 -12.839 1.00 96.12 103 GLY A O 1
ATOM 745 N N . LYS A 1 104 ? -1.516 3.912 -13.553 1.00 97.44 104 LYS A N 1
ATOM 746 C CA . LYS A 1 104 ? -2.187 3.862 -12.257 1.00 97.44 104 LYS A CA 1
ATOM 747 C C . LYS A 1 104 ? -2.290 2.447 -11.706 1.00 97.44 104 LYS A C 1
ATOM 749 O O . LYS A 1 104 ? -2.436 1.470 -12.441 1.00 97.44 104 LYS A O 1
ATOM 754 N N . GLU A 1 105 ? -2.237 2.373 -10.387 1.00 97.50 105 GLU A N 1
ATOM 755 C CA . GLU A 1 105 ? -2.477 1.182 -9.584 1.00 97.50 105 GLU A CA 1
ATOM 756 C C . GLU A 1 105 ? -3.251 1.562 -8.309 1.00 97.50 105 GLU A C 1
ATOM 758 O O . GLU A 1 105 ? -3.110 2.692 -7.836 1.00 97.50 105 GLU A O 1
ATOM 763 N N . PRO A 1 106 ? -4.028 0.644 -7.709 1.00 97.94 106 PRO A N 1
ATOM 764 C CA . PRO A 1 106 ? -4.641 0.867 -6.397 1.00 97.94 106 PRO A CA 1
ATOM 765 C C . PRO A 1 106 ? -3.572 1.187 -5.354 1.00 97.94 106 PRO A C 1
ATOM 767 O O . PRO A 1 106 ? -2.518 0.556 -5.359 1.00 97.94 106 PRO A O 1
ATOM 770 N N . THR A 1 107 ? -3.798 2.130 -4.443 1.00 98.19 107 THR A N 1
ATOM 771 C CA . THR A 1 107 ? -2.868 2.318 -3.315 1.00 98.19 107 THR A CA 1
ATOM 772 C C . THR A 1 107 ? -2.736 1.017 -2.511 1.00 98.19 107 THR A C 1
ATOM 774 O O . THR A 1 107 ? -3.693 0.258 -2.356 1.00 98.19 107 THR A O 1
ATOM 777 N N . GLY A 1 108 ? -1.526 0.692 -2.062 1.00 97.88 108 GLY A N 1
ATOM 778 C CA . GLY A 1 108 ? -1.273 -0.569 -1.368 1.00 97.88 108 GLY A CA 1
ATOM 779 C C . GLY A 1 108 ? 0.159 -0.691 -0.874 1.00 97.88 108 GLY A C 1
ATOM 780 O O . GLY A 1 108 ? 0.902 0.287 -0.858 1.00 97.88 108 GLY A O 1
ATOM 781 N N . ARG A 1 109 ? 0.559 -1.890 -0.461 1.00 97.12 109 ARG A N 1
ATOM 782 C CA . ARG A 1 109 ? 1.875 -2.141 0.132 1.00 97.12 109 ARG A CA 1
ATOM 783 C C . ARG A 1 109 ? 2.464 -3.467 -0.332 1.00 97.12 109 ARG A C 1
ATOM 785 O O . ARG A 1 109 ? 1.749 -4.450 -0.523 1.00 97.12 109 ARG A O 1
ATOM 792 N N . LEU A 1 110 ? 3.781 -3.495 -0.510 1.00 95.69 110 LEU A N 1
ATOM 793 C CA . LEU A 1 110 ? 4.534 -4.736 -0.686 1.00 95.69 110 LEU A CA 1
ATOM 794 C C . LEU A 1 110 ? 4.725 -5.399 0.676 1.00 95.69 110 LEU A C 1
ATOM 796 O O . LEU A 1 110 ? 5.511 -4.935 1.500 1.00 95.69 110 LEU A O 1
ATOM 800 N N . VAL A 1 111 ? 3.950 -6.451 0.919 1.00 93.25 111 VAL A N 1
ATOM 801 C CA . VAL A 1 111 ? 3.957 -7.175 2.197 1.00 93.25 111 VAL A CA 1
ATOM 802 C C . VAL A 1 111 ? 4.897 -8.380 2.148 1.00 93.25 111 VAL A C 1
ATOM 804 O O . VAL A 1 111 ? 5.595 -8.653 3.119 1.00 93.25 111 VAL A O 1
ATOM 807 N N . TYR A 1 112 ? 4.936 -9.074 1.007 1.00 89.25 112 TYR A N 1
ATOM 808 C CA . TYR A 1 112 ? 5.626 -10.358 0.823 1.00 89.25 112 TYR A CA 1
ATOM 809 C C . TYR A 1 112 ? 6.653 -10.299 -0.318 1.00 89.25 112 TYR A C 1
ATOM 811 O O . TYR A 1 112 ? 6.830 -11.264 -1.068 1.00 89.25 112 TYR A O 1
ATOM 819 N N . GLY A 1 113 ? 7.278 -9.136 -0.503 1.00 89.44 113 GLY A N 1
ATOM 820 C CA . GLY A 1 113 ? 8.141 -8.855 -1.640 1.00 89.44 113 GLY A CA 1
ATOM 821 C C . GLY A 1 113 ? 7.405 -8.302 -2.861 1.00 89.44 113 GLY A C 1
ATOM 822 O O . GLY A 1 113 ? 6.217 -7.980 -2.851 1.00 89.44 113 GLY A O 1
ATOM 823 N N . SER A 1 114 ? 8.141 -8.217 -3.966 1.00 90.88 114 SER A N 1
ATOM 824 C CA . SER A 1 114 ? 7.747 -7.471 -5.167 1.00 90.88 114 SER A CA 1
ATOM 825 C C . SER A 1 114 ? 6.969 -8.266 -6.229 1.00 90.88 114 SER A C 1
ATOM 827 O O . SER A 1 114 ? 6.787 -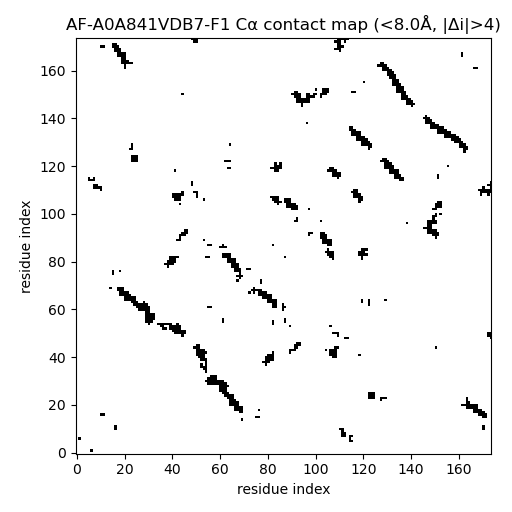7.789 -7.358 1.00 90.88 114 SER A O 1
ATOM 829 N N . GLY A 1 115 ? 6.557 -9.494 -5.896 1.00 88.50 115 GLY A N 1
ATOM 830 C CA . GLY A 1 115 ? 5.759 -10.356 -6.774 1.00 88.50 115 GLY A CA 1
ATOM 831 C C . GLY A 1 115 ? 4.314 -9.875 -6.907 1.00 88.50 115 GLY A C 1
ATOM 832 O O . GLY A 1 115 ? 3.741 -9.918 -7.996 1.00 88.50 115 GLY A O 1
ATOM 833 N N . PHE A 1 116 ? 3.752 -9.359 -5.819 1.00 91.62 116 PHE A N 1
ATOM 834 C CA . PHE A 1 116 ? 2.403 -8.816 -5.765 1.00 91.62 116 PHE A CA 1
ATOM 835 C C . PHE A 1 116 ? 2.311 -7.749 -4.674 1.00 91.62 116 PHE A C 1
ATOM 837 O O . PHE A 1 116 ? 3.070 -7.735 -3.707 1.00 91.62 116 PHE A O 1
ATOM 844 N N . LYS A 1 117 ? 1.359 -6.844 -4.846 1.00 96.62 117 LYS A N 1
ATOM 845 C CA . LYS A 1 117 ? 1.028 -5.789 -3.901 1.00 96.62 117 LYS A CA 1
ATOM 846 C C . LYS A 1 117 ? -0.274 -6.136 -3.201 1.00 96.62 117 LYS A C 1
ATOM 848 O O . LYS A 1 117 ? -1.226 -6.551 -3.856 1.00 96.62 117 LYS A O 1
ATOM 853 N N . VAL A 1 118 ? -0.318 -5.928 -1.893 1.00 97.75 118 VAL A N 1
ATOM 854 C CA . VAL A 1 118 ? -1.534 -6.073 -1.095 1.00 97.75 118 VAL A CA 1
ATOM 855 C C . VAL A 1 118 ? -2.218 -4.712 -1.029 1.00 97.75 118 VAL A C 1
ATOM 857 O O . VAL A 1 118 ? -1.596 -3.719 -0.645 1.00 97.75 118 VAL A O 1
ATOM 860 N N . ALA A 1 119 ? -3.477 -4.641 -1.436 1.00 98.12 119 ALA A N 1
ATOM 861 C CA . ALA A 1 119 ? -4.288 -3.434 -1.353 1.00 98.12 119 ALA A CA 1
ATOM 862 C C . ALA A 1 119 ? -5.537 -3.719 -0.524 1.00 98.12 119 ALA A C 1
ATOM 864 O O . ALA A 1 119 ? -6.113 -4.799 -0.637 1.00 98.12 119 ALA A O 1
ATOM 865 N N . LEU A 1 120 ? -5.949 -2.753 0.294 1.00 98.19 120 LEU A N 1
ATOM 866 C CA . LEU A 1 120 ? -7.259 -2.787 0.931 1.00 98.19 120 LEU A CA 1
ATOM 867 C C . LEU A 1 120 ? -8.308 -2.590 -0.170 1.00 98.19 120 LEU A C 1
ATOM 869 O O . LEU A 1 120 ? -8.246 -1.607 -0.906 1.00 98.19 120 LEU A O 1
ATOM 873 N N . THR A 1 121 ? -9.216 -3.543 -0.330 1.00 97.44 121 THR A N 1
ATOM 874 C CA . THR A 1 121 ? -10.212 -3.564 -1.412 1.00 97.44 121 THR A CA 1
ATOM 875 C C . THR A 1 121 ? -11.633 -3.343 -0.916 1.00 97.44 121 THR A C 1
ATOM 877 O O . THR A 1 121 ? -12.476 -2.896 -1.693 1.00 97.44 121 THR A O 1
ATOM 880 N N . GLY A 1 122 ? -11.900 -3.624 0.358 1.00 95.94 122 GLY A N 1
ATOM 881 C CA . GLY A 1 122 ? -13.212 -3.455 0.969 1.00 95.94 122 GLY A CA 1
ATOM 882 C C . GLY A 1 122 ? -13.092 -3.068 2.434 1.00 95.94 122 GLY A C 1
ATOM 883 O O . GLY A 1 122 ? -12.159 -3.483 3.117 1.00 95.94 122 GLY A O 1
ATOM 884 N N . VAL A 1 123 ? -14.039 -2.265 2.905 1.00 96.31 123 VAL A N 1
ATOM 885 C CA . VAL A 1 123 ? -14.218 -1.946 4.320 1.00 96.31 123 VAL A CA 1
ATOM 886 C C . VAL A 1 123 ? -15.697 -2.050 4.660 1.00 96.31 123 VAL A C 1
ATOM 888 O O . VAL A 1 123 ? -16.554 -1.666 3.864 1.00 96.31 123 VAL A O 1
ATOM 891 N N . ASN A 1 124 ? -15.995 -2.556 5.846 1.00 96.88 124 ASN A N 1
ATOM 892 C CA . ASN A 1 124 ? -17.319 -2.511 6.436 1.00 96.88 124 ASN A CA 1
ATOM 893 C C . ASN A 1 124 ? -17.178 -1.980 7.861 1.00 96.88 124 ASN A C 1
ATOM 895 O O . ASN A 1 124 ? -16.818 -2.712 8.782 1.00 96.88 124 ASN A O 1
ATOM 899 N N . GLU A 1 125 ? -17.450 -0.686 8.000 1.00 96.06 125 GLU A N 1
ATOM 900 C CA . GLU A 1 125 ? -17.371 0.057 9.259 1.00 96.06 125 GLU A CA 1
ATOM 901 C C . GLU A 1 125 ? -18.354 -0.491 10.306 1.00 96.06 125 GLU A C 1
ATOM 903 O O . GLU A 1 125 ? -18.008 -0.608 11.474 1.00 96.06 125 GLU A O 1
ATOM 908 N N . SER A 1 126 ? -19.545 -0.947 9.896 1.00 96.44 126 SER A N 1
ATOM 909 C CA . SER A 1 126 ? -20.543 -1.491 10.832 1.00 96.44 126 SER A CA 1
ATOM 910 C C . SER A 1 126 ? -20.134 -2.819 11.476 1.00 96.44 126 SER A C 1
ATOM 912 O O . SER A 1 126 ? -20.515 -3.097 12.611 1.00 96.44 126 SER A O 1
ATOM 914 N N . SER A 1 127 ? -19.366 -3.650 10.762 1.00 96.75 127 SER A N 1
ATOM 915 C CA . SER A 1 127 ? -18.862 -4.929 11.275 1.00 96.75 127 SER A CA 1
ATOM 916 C C . SER A 1 127 ? -17.400 -4.881 11.718 1.00 96.75 127 SER A C 1
ATOM 918 O O . SER A 1 127 ? -16.894 -5.897 12.209 1.00 96.75 127 SER A O 1
ATOM 920 N N . GLY A 1 128 ? -16.723 -3.742 11.535 1.00 97.25 128 GLY A N 1
ATOM 921 C CA . GLY A 1 128 ? -15.300 -3.569 11.815 1.00 97.25 128 GLY A CA 1
ATOM 922 C C . GLY A 1 128 ? -14.418 -4.503 10.982 1.00 97.25 128 GLY A C 1
ATOM 923 O O . GLY A 1 128 ? -13.486 -5.104 11.514 1.00 97.25 128 GLY A O 1
ATOM 924 N N . THR A 1 129 ? -14.739 -4.723 9.701 1.00 97.94 129 THR A N 1
ATOM 925 C CA . THR A 1 129 ? -14.005 -5.671 8.835 1.00 97.94 129 THR A CA 1
ATOM 926 C C . THR A 1 129 ? -13.382 -5.001 7.621 1.00 97.94 129 THR A C 1
ATOM 928 O O . THR A 1 129 ? -13.979 -4.120 7.008 1.00 97.94 129 THR A O 1
ATOM 931 N N . ALA A 1 130 ? -12.197 -5.466 7.240 1.00 97.81 130 ALA A N 1
ATOM 932 C CA . ALA A 1 130 ? -11.422 -4.968 6.115 1.00 97.81 130 ALA A CA 1
ATOM 933 C C . ALA A 1 130 ? -10.964 -6.132 5.226 1.00 97.81 130 ALA A C 1
ATOM 935 O O . ALA A 1 130 ? -10.356 -7.088 5.705 1.00 97.81 130 ALA A O 1
ATOM 936 N N . ASP A 1 131 ? -11.223 -6.031 3.927 1.00 97.88 131 ASP A N 1
ATOM 937 C CA . ASP A 1 131 ? -10.865 -7.040 2.933 1.00 97.88 131 ASP A CA 1
ATOM 938 C C . ASP A 1 131 ? -9.648 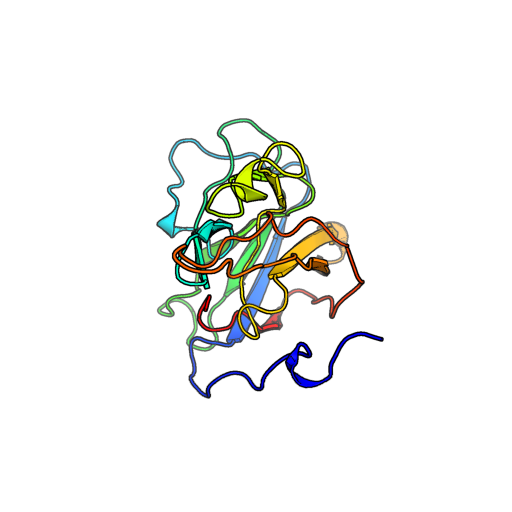-6.598 2.135 1.00 97.88 131 ASP A C 1
ATOM 940 O O . ASP A 1 131 ? -9.569 -5.456 1.674 1.00 97.88 131 ASP A O 1
ATOM 944 N N . PHE A 1 132 ? -8.725 -7.527 1.904 1.00 98.12 132 PHE A N 1
ATOM 945 C CA . PHE A 1 132 ? -7.538 -7.287 1.097 1.00 98.12 132 PHE A CA 1
ATOM 946 C C . PHE A 1 132 ? -7.589 -8.051 -0.223 1.00 98.12 132 PHE A C 1
ATOM 948 O O . PHE A 1 132 ? -8.113 -9.161 -0.315 1.00 98.12 132 PHE A O 1
ATOM 955 N N . GLY A 1 133 ? -6.963 -7.470 -1.240 1.00 97.50 133 GLY A N 1
ATOM 956 C CA . GLY A 1 133 ? -6.744 -8.094 -2.536 1.00 97.50 133 GLY A CA 1
ATOM 957 C C . GLY A 1 133 ? -5.277 -8.047 -2.938 1.00 97.50 133 GLY A C 1
ATOM 958 O O . GLY A 1 133 ? -4.558 -7.085 -2.647 1.00 97.50 133 GLY A O 1
ATOM 959 N N . LEU A 1 134 ? -4.835 -9.085 -3.643 1.00 97.56 134 LEU A N 1
ATOM 960 C CA . LEU A 1 134 ? -3.532 -9.108 -4.292 1.00 97.56 134 LEU A CA 1
ATOM 961 C C . LEU A 1 134 ? -3.637 -8.525 -5.698 1.00 97.56 134 LEU A C 1
ATOM 963 O O . LEU A 1 134 ? -4.490 -8.925 -6.494 1.00 97.56 134 LEU A O 1
ATOM 967 N N . PHE A 1 135 ? -2.710 -7.632 -6.018 1.00 97.69 135 PHE A N 1
ATOM 968 C CA . PHE A 1 135 ? -2.504 -7.108 -7.358 1.00 97.69 135 PHE A CA 1
ATOM 969 C C . PHE A 1 135 ? -1.126 -7.521 -7.854 1.00 97.69 135 PHE A C 1
ATOM 971 O O . PHE A 1 135 ? -0.132 -7.366 -7.149 1.00 97.69 135 PHE A O 1
ATOM 978 N N . LEU A 1 136 ? -1.054 -8.030 -9.078 1.00 96.56 136 LEU A N 1
ATOM 979 C CA . LEU A 1 136 ? 0.174 -8.446 -9.744 1.00 96.56 136 LEU A CA 1
ATOM 980 C C . LEU A 1 136 ? 0.567 -7.433 -10.824 1.00 96.56 136 LEU A C 1
ATOM 982 O O . LEU A 1 136 ? -0.234 -6.608 -11.273 1.00 96.56 136 LEU A O 1
ATOM 986 N N . ARG A 1 137 ? 1.827 -7.508 -11.250 1.00 95.94 137 ARG A N 1
ATOM 987 C CA . ARG A 1 137 ? 2.386 -6.700 -12.338 1.00 95.94 137 ARG A CA 1
ATOM 988 C C . ARG A 1 137 ? 3.296 -7.535 -13.222 1.00 95.94 137 ARG A C 1
ATOM 990 O O . ARG A 1 137 ? 3.762 -8.601 -12.822 1.00 95.94 137 ARG A O 1
ATOM 997 N N . ILE A 1 138 ? 3.616 -6.997 -14.391 1.00 95.44 138 ILE A N 1
ATOM 998 C CA . ILE A 1 138 ? 4.563 -7.599 -15.324 1.00 95.44 138 ILE A CA 1
ATOM 999 C C . ILE A 1 138 ? 5.827 -6.747 -15.346 1.00 95.44 138 ILE A C 1
ATOM 1001 O O . ILE A 1 138 ? 5.765 -5.524 -15.455 1.00 95.44 138 ILE A O 1
ATOM 1005 N N . CYS A 1 139 ? 6.980 -7.405 -15.258 1.00 94.88 139 CYS A N 1
ATOM 1006 C CA . CYS A 1 139 ? 8.283 -6.766 -15.360 1.00 94.88 139 CYS A CA 1
ATOM 1007 C C . CYS A 1 139 ? 9.110 -7.425 -16.457 1.00 94.88 139 CYS A C 1
ATOM 1009 O O . CYS A 1 139 ? 9.169 -8.652 -16.531 1.00 94.88 139 CYS A O 1
ATOM 1011 N N . VAL A 1 140 ? 9.809 -6.616 -17.251 1.00 94.38 140 VAL A N 1
ATOM 1012 C CA . VAL A 1 140 ? 10.775 -7.091 -18.246 1.00 94.38 140 VAL A CA 1
ATOM 1013 C C . VAL A 1 140 ? 12.120 -6.403 -18.041 1.00 94.38 140 VAL A C 1
ATOM 1015 O O . VAL A 1 140 ? 12.199 -5.267 -17.568 1.00 94.38 140 VAL A O 1
ATOM 1018 N N . ARG A 1 141 ? 13.200 -7.105 -18.379 1.00 93.62 141 ARG A N 1
ATOM 1019 C CA . ARG A 1 141 ? 14.561 -6.563 -18.380 1.00 93.62 141 ARG A CA 1
ATOM 1020 C C . ARG A 1 141 ? 15.143 -6.733 -19.785 1.00 93.62 141 ARG A C 1
ATOM 1022 O O . ARG A 1 141 ? 15.724 -7.780 -20.059 1.00 93.62 141 ARG A O 1
ATOM 1029 N N . PRO A 1 142 ? 14.935 -5.755 -20.683 1.00 90.69 142 PRO A N 1
ATOM 1030 C CA . PRO A 1 142 ? 15.488 -5.811 -22.029 1.00 90.69 142 PRO A CA 1
ATOM 1031 C C . PRO A 1 142 ? 17.023 -5.774 -21.998 1.00 90.69 142 PRO A C 1
ATOM 1033 O O . PRO A 1 142 ? 17.597 -5.217 -21.053 1.00 90.69 142 PRO A O 1
ATOM 1036 N N . PRO A 1 143 ? 17.702 -6.308 -23.030 1.00 91.50 143 PRO A N 1
ATOM 1037 C CA . PRO A 1 143 ? 19.136 -6.113 -23.205 1.00 91.50 143 PRO A CA 1
ATOM 1038 C C . PRO A 1 143 ? 19.493 -4.622 -23.154 1.00 91.50 143 PRO A C 1
ATOM 1040 O O . PRO A 1 143 ? 18.798 -3.796 -23.741 1.00 91.50 143 PRO A O 1
ATOM 1043 N N . PHE A 1 144 ? 20.565 -4.281 -22.435 1.00 89.62 144 PHE A N 1
ATOM 1044 C CA . PHE A 1 144 ? 21.094 -2.912 -22.307 1.00 89.62 144 PHE A CA 1
ATOM 1045 C C . PHE A 1 144 ? 20.159 -1.871 -21.663 1.00 89.62 144 PHE A C 1
ATOM 1047 O O . PHE A 1 144 ? 20.495 -0.691 -21.626 1.00 89.62 144 PHE A O 1
ATOM 1054 N N . MET A 1 145 ? 19.019 -2.279 -21.096 1.00 88.88 145 MET A N 1
ATOM 1055 C CA . MET A 1 145 ? 18.118 -1.386 -20.363 1.00 88.88 145 MET A CA 1
ATOM 1056 C C . MET A 1 145 ? 17.919 -1.846 -18.921 1.00 88.88 145 MET A C 1
ATOM 1058 O O . MET A 1 145 ? 18.044 -3.023 -18.571 1.00 88.88 145 MET A O 1
ATOM 1062 N N . GLN A 1 146 ? 17.568 -0.899 -18.053 1.00 90.75 146 GLN A N 1
ATOM 1063 C CA . GLN A 1 146 ? 17.152 -1.233 -16.696 1.00 90.75 146 GLN A CA 1
ATOM 1064 C C . GLN A 1 146 ? 15.813 -1.987 -16.708 1.00 90.75 146 GLN A C 1
ATOM 1066 O O . GLN A 1 146 ? 14.987 -1.799 -17.603 1.00 90.75 146 GLN A O 1
ATOM 1071 N N . LYS A 1 147 ? 15.566 -2.789 -15.660 1.00 92.94 147 LYS A N 1
ATOM 1072 C CA . LYS A 1 147 ? 14.257 -3.416 -15.405 1.00 92.94 147 LYS A CA 1
ATOM 1073 C C . LYS A 1 147 ? 13.156 -2.358 -15.524 1.00 92.94 147 LYS A C 1
ATOM 1075 O O . LYS A 1 147 ? 13.268 -1.268 -14.952 1.00 92.94 147 LYS A O 1
ATOM 1080 N N . THR A 1 148 ? 12.104 -2.692 -16.251 1.00 95.38 148 THR A N 1
ATOM 1081 C CA . THR A 1 148 ? 10.878 -1.906 -16.361 1.00 95.38 148 THR A CA 1
ATOM 1082 C C . THR A 1 148 ? 9.708 -2.763 -15.898 1.00 95.38 148 THR A C 1
ATOM 1084 O O . THR A 1 148 ? 9.732 -3.985 -16.053 1.00 95.38 148 THR A O 1
ATOM 1087 N N . CYS A 1 149 ? 8.707 -2.137 -15.292 1.00 97.00 149 CYS A N 1
ATOM 1088 C CA . CYS A 1 149 ? 7.520 -2.814 -14.798 1.00 97.00 149 CYS A CA 1
ATOM 1089 C C . CYS A 1 149 ? 6.274 -1.992 -15.084 1.00 97.00 149 CYS A C 1
ATOM 1091 O O . CYS A 1 149 ? 6.310 -0.761 -15.022 1.00 97.00 149 CYS A O 1
ATOM 1093 N N . THR A 1 150 ? 5.172 -2.690 -15.328 1.00 97.88 150 THR A N 1
ATOM 1094 C CA . THR A 1 150 ? 3.835 -2.102 -15.293 1.00 97.88 150 THR A CA 1
ATOM 1095 C C . THR A 1 150 ? 3.480 -1.682 -13.863 1.00 97.88 150 THR A C 1
ATOM 1097 O O . THR A 1 150 ? 4.109 -2.158 -12.906 1.00 97.88 150 THR A O 1
ATOM 1100 N N . PRO A 1 151 ? 2.441 -0.853 -13.682 1.00 98.19 151 PRO A N 1
ATOM 1101 C CA . PRO A 1 151 ? 1.754 -0.771 -12.398 1.00 98.19 151 PRO A CA 1
ATOM 1102 C C . PRO A 1 151 ? 1.229 -2.148 -11.948 1.00 98.19 151 PRO A C 1
ATOM 1104 O O . PRO A 1 151 ? 1.139 -3.090 -12.744 1.00 98.19 151 PRO A O 1
ATOM 1107 N N . TYR A 1 152 ? 0.878 -2.285 -10.675 1.00 97.75 152 TYR A N 1
ATOM 1108 C CA . TYR A 1 152 ? 0.150 -3.437 -10.140 1.00 97.75 152 TYR A CA 1
ATOM 1109 C C . TYR A 1 152 ? -1.334 -3.339 -10.492 1.00 97.75 152 TYR A C 1
ATOM 1111 O O . TYR A 1 152 ? -2.115 -2.794 -9.719 1.00 97.75 152 TYR A O 1
ATOM 1119 N N . PHE A 1 153 ? -1.713 -3.839 -11.667 1.00 95.31 153 PHE A N 1
ATOM 1120 C CA . PHE A 1 153 ? -3.074 -3.710 -12.206 1.00 95.31 153 PHE A CA 1
ATOM 1121 C C . PHE A 1 153 ? -3.796 -5.052 -12.406 1.00 95.31 153 PHE A C 1
ATOM 1123 O O . PHE A 1 153 ? -4.992 -5.059 -12.677 1.00 95.31 153 PHE A O 1
ATOM 1130 N N . ILE A 1 154 ? -3.101 -6.188 -12.290 1.00 95.25 154 ILE A N 1
ATOM 1131 C CA . ILE A 1 154 ? -3.695 -7.512 -12.522 1.00 95.25 154 ILE A CA 1
ATOM 1132 C C . ILE A 1 154 ? -4.287 -8.018 -11.204 1.00 95.25 154 ILE A C 1
ATOM 1134 O O . ILE A 1 154 ? -3.537 -8.390 -10.306 1.00 95.25 154 ILE A O 1
ATOM 1138 N N . GLY A 1 155 ? -5.612 -8.022 -11.078 1.00 94.00 155 GLY A N 1
ATOM 1139 C CA . GLY A 1 155 ? -6.327 -8.391 -9.854 1.00 94.00 155 GLY A CA 1
ATOM 1140 C C . GLY A 1 155 ? -7.703 -7.712 -9.774 1.00 94.00 155 GLY A C 1
ATOM 1141 O O . GLY A 1 155 ? -8.175 -7.209 -10.795 1.00 94.00 155 GLY A O 1
ATOM 1142 N N . PRO A 1 156 ? -8.332 -7.663 -8.585 1.00 94.75 156 PRO A N 1
ATOM 1143 C CA . PRO A 1 156 ? -7.856 -8.241 -7.327 1.00 94.75 156 PRO A CA 1
ATOM 1144 C C . PRO A 1 156 ? -8.020 -9.767 -7.294 1.00 94.75 156 PRO A C 1
ATOM 1146 O O . PRO A 1 156 ? -9.068 -10.297 -7.653 1.00 94.75 156 PRO A O 1
ATOM 1149 N N . VAL A 1 157 ? -7.002 -10.478 -6.809 1.00 96.25 157 VAL A N 1
ATOM 1150 C CA . VAL A 1 157 ? -7.183 -11.847 -6.297 1.00 96.25 157 VAL A CA 1
ATOM 1151 C C . VAL A 1 157 ? -7.547 -11.729 -4.814 1.00 96.25 157 VAL A C 1
ATOM 1153 O O . VAL A 1 157 ? -6.760 -11.116 -4.087 1.00 96.25 157 VAL A O 1
ATOM 1156 N N . PRO A 1 158 ? -8.696 -12.259 -4.349 1.00 96.31 158 PRO A N 1
ATOM 1157 C CA . PRO A 1 158 ? -9.082 -12.185 -2.941 1.00 96.31 158 PRO A CA 1
ATOM 1158 C C . PRO A 1 158 ? -7.978 -12.692 -2.009 1.00 96.31 158 PRO A C 1
ATOM 1160 O O . PRO A 1 158 ? -7.338 -13.710 -2.285 1.00 96.31 158 PRO A O 1
ATOM 1163 N N . TRP A 1 159 ? -7.750 -11.969 -0.916 1.00 94.56 159 TRP A N 1
ATOM 1164 C CA . TRP A 1 159 ? -6.740 -12.285 0.087 1.00 94.56 159 TRP A CA 1
ATOM 1165 C C . TRP A 1 159 ? -7.342 -12.308 1.496 1.00 94.56 159 TRP A C 1
ATOM 1167 O O . TRP A 1 159 ? -8.545 -12.144 1.679 1.00 94.56 159 TRP A O 1
ATOM 1177 N N . LEU A 1 160 ? -6.497 -12.553 2.498 1.00 91.94 160 LEU A N 1
ATOM 1178 C CA . LEU A 1 160 ? -6.878 -12.608 3.905 1.00 91.94 160 LEU A CA 1
ATOM 1179 C C . LEU A 1 160 ? -7.469 -11.267 4.354 1.00 91.94 160 LEU A C 1
ATOM 1181 O O . LEU A 1 160 ? -6.744 -10.276 4.445 1.00 91.94 160 LEU A O 1
ATOM 1185 N N . GLY A 1 161 ? -8.771 -11.258 4.635 1.00 95.12 161 GLY A N 1
ATOM 1186 C CA . GLY A 1 161 ? -9.438 -10.168 5.338 1.00 95.12 161 GLY A CA 1
ATOM 1187 C C . GLY A 1 161 ? -9.088 -10.157 6.826 1.00 95.12 161 GLY A C 1
ATOM 1188 O O . GLY A 1 161 ? -8.594 -11.142 7.381 1.00 95.12 161 GLY A O 1
ATOM 1189 N N . VAL A 1 162 ? -9.348 -9.029 7.474 1.00 96.75 162 VAL A N 1
ATOM 1190 C CA . VAL A 1 162 ? -9.094 -8.807 8.898 1.00 96.75 162 VAL A CA 1
ATOM 1191 C C . VAL A 1 162 ? -10.314 -8.180 9.560 1.00 96.75 162 VAL A C 1
ATOM 1193 O O . VAL A 1 162 ? -11.153 -7.553 8.912 1.00 96.75 162 VAL A O 1
ATOM 1196 N N . LYS A 1 163 ? -10.392 -8.340 10.877 1.00 97.50 163 LYS A N 1
ATOM 1197 C CA . LYS A 1 163 ? -11.365 -7.670 11.736 1.00 97.50 163 LYS A CA 1
ATOM 1198 C C . LYS A 1 163 ? -10.616 -6.786 12.726 1.00 97.50 163 LYS A C 1
ATOM 1200 O O . LYS A 1 163 ? -9.476 -7.103 13.065 1.00 97.50 163 LYS A O 1
ATOM 1205 N N . GLU A 1 164 ? -11.244 -5.710 13.181 1.00 97.31 164 GLU A N 1
ATOM 1206 C CA . GLU A 1 164 ? -10.744 -4.883 14.281 1.00 97.31 164 GLU A CA 1
ATOM 1207 C C . GLU A 1 164 ? -10.278 -5.732 15.473 1.00 97.31 164 GLU A C 1
ATOM 1209 O O . GLU A 1 164 ? -10.852 -6.780 15.784 1.00 97.31 164 GLU A O 1
ATOM 1214 N N . ASN A 1 165 ? -9.211 -5.273 16.125 1.00 94.56 165 ASN A N 1
ATOM 1215 C CA . ASN A 1 165 ? -8.416 -5.973 17.138 1.00 94.56 165 ASN A CA 1
ATOM 1216 C C . ASN A 1 165 ? -7.691 -7.240 16.641 1.00 94.56 165 ASN A C 1
ATOM 1218 O O . ASN A 1 165 ? -7.031 -7.927 17.420 1.00 94.56 165 ASN A O 1
ATOM 1222 N N . GLY A 1 166 ? -7.780 -7.555 15.347 1.00 93.88 166 GLY A N 1
ATOM 1223 C CA . GLY A 1 166 ? -7.049 -8.642 14.707 1.00 93.88 166 GLY A CA 1
ATOM 1224 C C . GLY A 1 166 ? -5.640 -8.240 14.270 1.00 93.88 166 GLY A C 1
ATOM 1225 O O . GLY A 1 166 ? -5.336 -7.064 14.061 1.00 93.88 166 GLY A O 1
ATOM 1226 N N . LEU A 1 167 ? -4.776 -9.242 14.089 1.00 92.69 167 LEU A N 1
ATOM 1227 C CA . LEU A 1 167 ? -3.438 -9.045 13.530 1.00 92.69 167 LEU A CA 1
ATOM 1228 C C . LEU A 1 167 ? -3.518 -8.720 12.036 1.00 92.69 167 LEU A C 1
ATOM 1230 O O . LEU A 1 167 ? -4.249 -9.360 11.280 1.00 92.69 167 LEU A O 1
ATOM 1234 N N . VAL A 1 168 ? -2.698 -7.766 11.608 1.00 93.00 168 VAL A N 1
ATOM 1235 C CA . VAL A 1 168 ? -2.564 -7.351 10.211 1.00 93.00 168 VAL A CA 1
ATOM 1236 C C . VAL A 1 168 ? -1.113 -7.487 9.802 1.00 93.00 168 VAL A C 1
ATOM 1238 O O . VAL A 1 168 ? -0.211 -6.926 10.422 1.00 93.00 168 VAL A O 1
ATOM 1241 N N . ILE A 1 169 ? -0.879 -8.208 8.717 1.00 91.31 169 ILE A N 1
ATOM 1242 C CA . ILE A 1 169 ? 0.460 -8.366 8.172 1.00 91.31 169 ILE A CA 1
ATOM 1243 C C . ILE A 1 169 ? 0.776 -7.164 7.276 1.00 91.31 169 ILE A C 1
ATOM 1245 O O . ILE A 1 169 ? 0.147 -6.983 6.234 1.00 91.31 169 ILE A O 1
ATOM 1249 N N . VAL A 1 170 ? 1.772 -6.360 7.660 1.00 91.69 170 VAL A N 1
ATOM 1250 C CA . VAL A 1 170 ? 2.158 -5.140 6.925 1.00 91.69 170 VAL A CA 1
ATOM 1251 C C . VAL A 1 170 ? 3.465 -5.293 6.148 1.00 91.69 170 VAL A C 1
ATOM 1253 O O . VAL A 1 170 ? 3.648 -4.626 5.130 1.00 91.69 170 VAL A O 1
ATOM 1256 N N . GLY A 1 171 ? 4.378 -6.163 6.587 1.00 88.94 171 GLY A N 1
ATOM 1257 C CA . GLY A 1 171 ? 5.688 -6.337 5.952 1.00 88.94 171 GLY A CA 1
ATOM 1258 C C . GLY A 1 171 ? 6.569 -5.074 5.956 1.00 88.94 171 GLY A C 1
ATOM 1259 O O . GLY A 1 171 ? 6.200 -3.998 6.439 1.00 88.94 171 GLY A O 1
ATOM 1260 N N . SER A 1 172 ? 7.762 -5.181 5.372 1.00 86.75 172 SER A N 1
ATOM 1261 C CA . SER A 1 172 ? 8.751 -4.090 5.328 1.00 86.75 172 SER A CA 1
ATOM 1262 C C . SER A 1 172 ? 8.482 -3.046 4.234 1.00 86.75 172 SER A C 1
ATOM 1264 O O . SER A 1 172 ? 9.115 -1.988 4.222 1.00 86.75 172 SER A O 1
ATOM 1266 N N . GLY A 1 173 ? 7.533 -3.302 3.326 1.00 83.44 173 GLY A N 1
ATOM 1267 C CA . GLY A 1 173 ? 7.270 -2.436 2.177 1.00 83.44 173 GLY A CA 1
ATOM 1268 C C . GLY A 1 173 ? 8.236 -2.653 1.009 1.00 83.44 173 GLY A C 1
ATOM 1269 O O . GLY A 1 173 ? 8.318 -1.767 0.153 1.00 83.44 173 GLY A O 1
ATOM 1270 N N . GLN A 1 174 ? 8.954 -3.781 0.977 1.00 82.69 174 GLN A N 1
ATOM 1271 C CA . GLN A 1 174 ? 9.922 -4.180 -0.055 1.00 82.69 174 GLN A CA 1
ATOM 1272 C C . GLN A 1 174 ? 9.698 -5.637 -0.471 1.00 82.69 174 GLN A C 1
ATOM 1274 O O . GLN A 1 174 ? 9.277 -6.429 0.401 1.00 82.69 174 GLN A O 1
#

Radius of gyration: 15.63 Å; Cα contacts (8 Å, |Δi|>4): 491; chains: 1; bounding box: 42×40×45 Å

pLDDT: mean 90.96, std 11.75, range [44.31, 98.19]

Sequence (174 aa):
QVRFDKMPQPINSGVGVVGIASVVLGTSERGDAWVGNNYFISGSVVRGDKTVPTACAAGKECSYLEMGDFSGSEGALYGKRWASGSSQQVKGGYGFLAAVNSGKEPTGRLVYGSGFKVALTGVNESSGTADFGLFLRICVRPPFMQKTCTPYFIGPVPWLGVKENGLVIVGSGQ

Solvent-accessible surface area (backbone atoms only — not comparable to full-atom values): 8668 Å² total; per-residue (Å²): 132,84,59,76,92,53,48,82,45,83,64,78,87,57,82,80,27,45,30,25,30,54,48,42,44,31,75,87,34,51,17,47,83,84,54,54,34,89,44,27,67,14,14,26,45,42,84,87,51,32,44,43,45,45,46,53,56,59,79,34,58,34,25,29,39,31,25,25,22,80,77,38,86,83,29,94,39,35,76,20,27,39,45,23,22,72,61,34,74,30,63,18,28,29,64,85,39,15,57,46,74,83,16,34,15,48,16,15,24,17,35,40,25,79,50,40,33,44,20,35,61,44,65,37,45,94,78,27,30,39,33,28,19,37,19,28,56,57,70,51,65,55,87,100,48,72,72,21,21,30,12,45,63,51,62,72,44,85,47,82,56,44,39,52,80,29,75,36,82,49,25,85,22,57

Mean predicted aligned error: 5.16 Å

Secondary structure (DSSP, 8-state):
---GGGSPPPPPP-GGGEEEEEEEE-TT-BB-TT--GGGBS-EEEETTTEEEE-PPPBTSB--EEEEEETTGGGSTTTTEEEEBTTT-EEE--BSGGGGGGGGEEESBB-SS-TTEEEEEEEEETTTTEEEEEEEE--EE--TTS--EE--S-EEEEE---EETTSEEE-----